Protein AF-A0A4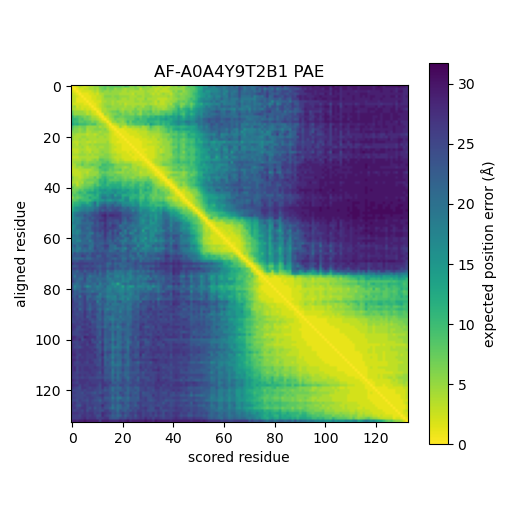Y9T2B1-F1 (afdb_monomer)

InterPro domains:
  IPR007127 RNA polymerase sigma factor 70, region 1.1 [PF03979] (1-61)
  IPR009042 RNA polymerase sigma-70 region 1.2 [PF00140] (76-106)
  IPR013325 RNA polymerase sigma factor, region 2 [SSF88946] (72-132)
  IPR042189 Sigma-70 factor, region 1.1 superfamily [G3DSA:1.10.220.120] (1-44)

Radius of gyration: 31.62 Å; Cα contacts (8 Å, |Δi|>4): 56; chains: 1; bounding box: 56×36×88 Å

Solvent-accessible surface area (backbone atoms only — not comparable to full-atom values): 7981 Å² total; per-residue (Å²): 112,45,35,53,65,59,55,61,73,69,48,58,89,89,69,75,50,71,68,61,52,51,52,51,54,51,50,41,40,57,46,57,38,53,70,32,89,57,87,78,55,77,74,61,54,69,67,58,74,78,74,61,57,70,69,48,26,55,52,42,53,53,51,50,60,54,44,72,76,45,86,74,78,64,88,48,69,64,62,46,48,53,55,59,58,64,73,55,79,83,77,50,77,69,52,51,53,51,52,51,51,53,52,53,48,51,51,50,51,52,51,51,53,50,69,70,39,87,62,43,66,60,50,53,53,51,54,52,49,68,75,74,109

pLDDT: mean 80.63, std 14.58, range [52.62, 98.56]

Organism: Pseudomonas fluorescens (NCBI:txid294)

Structure (mmCIF, N/CA/C/O backbone):
data_AF-A0A4Y9T2B1-F1
#
_entry.id   AF-A0A4Y9T2B1-F1
#
loop_
_atom_site.group_PDB
_atom_site.id
_atom_site.type_symbol
_atom_site.label_atom_id
_atom_site.label_alt_id
_atom_site.label_comp_id
_atom_site.label_asym_id
_atom_site.label_entity_id
_atom_site.label_seq_id
_atom_site.pdbx_PDB_ins_code
_atom_site.Cartn_x
_atom_site.Cartn_y
_atom_site.Cartn_z
_atom_site.occupancy
_atom_site.B_iso_or_equiv
_atom_site.auth_seq_id
_atom_site.auth_comp_id
_atom_site.auth_asym_id
_atom_site.auth_atom_id
_atom_site.pdbx_PDB_model_num
ATOM 1 N N . TYR A 1 1 ? 22.542 -12.172 -45.928 1.00 74.31 1 TYR A N 1
ATOM 2 C CA . TYR A 1 1 ? 23.203 -12.704 -44.721 1.00 74.31 1 TYR A CA 1
ATOM 3 C C . TYR A 1 1 ? 23.802 -11.547 -43.940 1.00 74.31 1 TYR A C 1
ATOM 5 O O . TYR A 1 1 ? 24.109 -10.532 -44.557 1.00 74.31 1 TYR A O 1
ATOM 13 N N . LEU A 1 2 ? 23.959 -11.703 -42.628 1.00 80.88 2 LEU A N 1
ATOM 14 C CA . LEU A 1 2 ? 24.658 -10.770 -41.735 1.00 80.88 2 LEU A CA 1
ATOM 15 C C . LEU A 1 2 ? 25.647 -11.553 -40.872 1.00 80.88 2 LEU A C 1
ATOM 17 O O . LEU A 1 2 ? 25.423 -12.733 -40.602 1.00 80.88 2 LEU A O 1
ATOM 21 N N . THR A 1 3 ? 26.735 -10.924 -40.443 1.00 82.56 3 THR A N 1
ATOM 22 C CA . THR A 1 3 ? 27.644 -11.520 -39.455 1.00 82.56 3 THR A CA 1
ATOM 23 C C . THR A 1 3 ? 27.390 -10.977 -38.054 1.00 82.56 3 THR A C 1
ATOM 25 O O . THR A 1 3 ? 26.922 -9.852 -37.891 1.00 82.56 3 THR A O 1
ATOM 28 N N . TYR A 1 4 ? 27.735 -11.757 -37.025 1.00 77.44 4 TYR A N 1
ATOM 29 C CA . TYR A 1 4 ? 27.600 -11.320 -35.628 1.00 77.44 4 TYR A CA 1
ATOM 30 C C . TYR A 1 4 ? 28.351 -10.004 -35.351 1.00 77.44 4 TYR A C 1
ATOM 32 O O . TYR A 1 4 ? 27.867 -9.147 -34.617 1.00 77.44 4 TYR A O 1
ATOM 40 N N . ALA A 1 5 ? 29.513 -9.816 -35.986 1.00 77.62 5 ALA A N 1
ATOM 41 C CA . ALA A 1 5 ? 30.298 -8.589 -35.876 1.00 77.62 5 ALA A CA 1
ATOM 42 C C . ALA A 1 5 ? 29.562 -7.376 -36.470 1.00 77.62 5 ALA A C 1
ATOM 44 O O . ALA A 1 5 ? 29.502 -6.333 -35.833 1.00 77.62 5 ALA A O 1
ATOM 45 N N . GLU A 1 6 ? 28.939 -7.526 -37.642 1.00 76.81 6 GLU A N 1
ATOM 46 C CA . GLU A 1 6 ? 28.182 -6.446 -38.293 1.00 76.81 6 GLU A CA 1
ATOM 47 C C . GLU A 1 6 ? 26.916 -6.070 -37.512 1.00 76.81 6 GLU A C 1
ATOM 49 O O . GLU A 1 6 ? 26.571 -4.895 -37.441 1.00 76.81 6 GLU A O 1
ATOM 54 N N . VAL A 1 7 ? 26.238 -7.045 -36.896 1.00 77.75 7 VAL A N 1
ATOM 55 C CA . VAL A 1 7 ? 25.089 -6.773 -36.014 1.00 77.75 7 VAL A CA 1
ATOM 56 C C . VAL A 1 7 ? 25.537 -5.988 -34.781 1.00 77.75 7 VAL A C 1
ATOM 58 O O . VAL A 1 7 ? 24.909 -4.997 -34.420 1.00 77.75 7 VAL A O 1
ATOM 61 N N . ASN A 1 8 ? 26.646 -6.396 -34.164 1.00 77.88 8 ASN A N 1
ATOM 62 C CA . ASN A 1 8 ? 27.171 -5.751 -32.966 1.00 77.88 8 ASN A CA 1
ATOM 63 C C . ASN A 1 8 ? 27.733 -4.342 -33.241 1.00 77.88 8 ASN A C 1
ATOM 65 O O . ASN A 1 8 ? 27.573 -3.455 -32.411 1.00 77.88 8 ASN A O 1
ATOM 69 N N . ASP A 1 9 ? 28.342 -4.113 -34.407 1.00 81.00 9 ASP A N 1
ATOM 70 C CA . ASP A 1 9 ? 28.889 -2.806 -34.808 1.00 81.00 9 ASP A CA 1
ATOM 71 C C . ASP A 1 9 ? 27.798 -1.775 -35.155 1.00 81.00 9 ASP A C 1
ATOM 73 O O . ASP A 1 9 ? 28.043 -0.567 -35.123 1.00 81.00 9 ASP A O 1
ATOM 77 N N . HIS A 1 10 ? 26.592 -2.240 -35.493 1.00 77.88 10 HIS A N 1
ATOM 78 C CA . HIS A 1 10 ? 25.438 -1.397 -35.812 1.00 77.88 10 HIS A CA 1
ATOM 79 C C . HIS A 1 10 ? 24.417 -1.285 -34.672 1.00 77.88 10 HIS A C 1
ATOM 81 O O . HIS A 1 10 ? 23.402 -0.600 -34.832 1.00 77.88 10 HIS A O 1
ATOM 87 N N . LEU A 1 11 ? 24.686 -1.907 -33.523 1.00 74.94 11 LEU A N 1
ATOM 88 C CA . LEU A 1 11 ? 23.852 -1.771 -32.336 1.00 74.94 11 LEU A CA 1
ATOM 89 C C . LEU A 1 11 ? 24.114 -0.418 -31.639 1.00 74.94 11 LEU A C 1
ATOM 91 O O . LEU A 1 11 ? 25.269 -0.008 -31.507 1.00 74.94 11 LEU A O 1
ATOM 95 N N . PRO A 1 12 ? 23.071 0.293 -31.171 1.00 78.12 12 PRO A N 1
ATOM 96 C CA . PRO A 1 12 ? 23.240 1.479 -30.335 1.00 78.12 12 PRO A CA 1
ATOM 97 C C . PRO A 1 12 ? 24.023 1.155 -29.053 1.00 78.12 12 PRO A C 1
ATOM 99 O O . PRO A 1 12 ? 23.789 0.112 -28.449 1.00 78.12 12 PRO A O 1
ATOM 102 N N . GLU A 1 13 ? 24.878 2.074 -28.583 1.00 66.25 13 GLU A N 1
ATOM 103 C CA . GLU A 1 13 ? 25.688 1.882 -27.358 1.00 66.25 13 GLU A CA 1
ATOM 104 C C . GLU A 1 13 ? 24.837 1.587 -26.101 1.00 66.25 13 GLU A C 1
ATOM 106 O O . GLU A 1 13 ? 25.312 0.963 -25.151 1.00 66.25 13 GLU A O 1
ATOM 111 N N . ASP A 1 14 ? 23.558 1.977 -26.112 1.00 68.50 14 ASP A N 1
ATOM 112 C CA . ASP A 1 14 ? 22.592 1.738 -25.035 1.00 68.50 14 ASP A CA 1
ATOM 113 C C . ASP A 1 14 ? 22.105 0.274 -24.949 1.00 68.50 14 ASP A C 1
ATOM 115 O O . ASP A 1 14 ? 21.530 -0.125 -23.933 1.00 68.50 14 ASP A O 1
ATOM 119 N N . ILE A 1 15 ? 22.342 -0.540 -25.986 1.00 65.19 15 ILE A N 1
ATOM 120 C CA . ILE A 1 15 ? 21.989 -1.965 -26.037 1.00 65.19 15 ILE A CA 1
ATOM 121 C C . ILE A 1 15 ? 23.268 -2.783 -25.840 1.00 65.19 15 ILE A C 1
ATOM 123 O O . ILE A 1 15 ? 23.947 -3.162 -26.786 1.00 65.19 15 ILE A O 1
ATOM 127 N N . SER A 1 16 ? 23.621 -3.031 -24.579 1.00 64.75 16 SER A N 1
ATOM 128 C CA . SER A 1 16 ? 24.799 -3.835 -24.199 1.00 64.75 16 SER A CA 1
ATOM 129 C C . SER A 1 16 ? 24.432 -5.151 -23.500 1.00 64.75 16 SER A C 1
ATOM 131 O O . SER A 1 16 ? 25.316 -5.894 -23.074 1.00 64.75 16 SER A O 1
ATOM 133 N N . ASP A 1 17 ? 23.137 -5.421 -23.320 1.00 77.25 17 ASP A N 1
ATOM 134 C CA . ASP A 1 17 ? 22.644 -6.606 -22.622 1.00 77.25 17 ASP A CA 1
ATOM 135 C C . ASP A 1 17 ? 22.646 -7.821 -23.572 1.00 77.25 17 ASP A C 1
ATOM 137 O O . ASP A 1 17 ? 21.978 -7.765 -24.610 1.00 77.25 17 ASP A O 1
ATOM 141 N N . PRO A 1 18 ? 23.368 -8.915 -23.255 1.00 74.31 18 PRO A N 1
ATOM 142 C CA . PRO A 1 18 ? 23.421 -10.109 -24.097 1.00 74.31 18 PRO A CA 1
ATOM 143 C C . PRO A 1 18 ? 22.046 -10.683 -24.467 1.00 74.31 18 PRO A C 1
ATOM 145 O O . PRO A 1 18 ? 21.897 -11.191 -25.575 1.00 74.31 18 PRO A O 1
ATOM 148 N N . GLU A 1 19 ? 21.040 -10.566 -23.592 1.00 74.25 19 GLU A N 1
ATOM 149 C CA . GLU A 1 19 ? 19.680 -11.051 -23.882 1.00 74.25 19 GLU A CA 1
ATOM 150 C C . GLU A 1 19 ? 18.998 -10.207 -24.967 1.00 74.25 19 GLU A C 1
ATOM 152 O O . GLU A 1 19 ? 18.371 -10.740 -25.879 1.00 74.25 19 GLU A O 1
ATOM 157 N N . GLN A 1 20 ? 19.189 -8.885 -24.933 1.00 74.69 20 GLN A N 1
ATOM 158 C CA . GLN A 1 20 ? 18.642 -7.984 -25.951 1.00 74.69 20 GLN A CA 1
ATOM 159 C C . GLN A 1 20 ? 19.310 -8.204 -27.310 1.00 74.69 20 GLN A C 1
ATOM 161 O O . GLN A 1 20 ? 18.658 -8.104 -28.348 1.00 74.69 20 GLN A O 1
ATOM 166 N N . VAL A 1 21 ? 20.606 -8.526 -27.310 1.00 78.00 21 VAL A N 1
ATOM 167 C CA . VAL A 1 21 ? 21.344 -8.875 -28.529 1.00 78.00 21 VAL A CA 1
ATOM 168 C C . VAL A 1 21 ? 20.808 -10.180 -29.125 1.00 78.00 21 VAL A C 1
ATOM 170 O O . VAL A 1 21 ? 20.598 -10.257 -30.335 1.00 78.00 21 VAL A O 1
ATOM 173 N N . GLU A 1 22 ? 20.539 -11.187 -28.294 1.00 79.62 22 GLU A N 1
ATOM 174 C CA . GLU A 1 22 ? 19.985 -12.471 -28.736 1.00 79.62 22 GLU A CA 1
ATOM 175 C C . GLU A 1 22 ? 18.561 -12.325 -29.296 1.00 79.62 22 GLU A C 1
ATOM 177 O O . GLU A 1 22 ? 18.258 -12.880 -30.356 1.00 79.62 22 GLU A O 1
ATOM 182 N N . ASP A 1 23 ? 17.722 -11.499 -28.665 1.00 81.06 23 ASP A N 1
ATOM 183 C CA . ASP A 1 23 ? 16.388 -11.165 -29.172 1.00 81.06 23 ASP A CA 1
ATOM 184 C C . ASP A 1 23 ? 16.461 -10.469 -30.540 1.00 81.06 23 ASP A C 1
ATOM 186 O O . ASP A 1 23 ? 15.715 -10.818 -31.457 1.00 81.06 23 ASP A O 1
ATOM 190 N N . ILE A 1 24 ? 17.396 -9.530 -30.727 1.00 79.38 24 ILE A N 1
ATOM 191 C CA . ILE A 1 24 ? 17.611 -8.853 -32.016 1.00 79.38 24 ILE A CA 1
ATOM 192 C C . ILE A 1 24 ? 18.071 -9.841 -33.090 1.00 79.38 24 ILE A C 1
ATOM 194 O O . ILE A 1 24 ? 17.554 -9.823 -34.206 1.00 79.38 24 ILE A O 1
ATOM 198 N N . ILE A 1 25 ? 18.994 -10.746 -32.763 1.00 79.62 25 ILE A N 1
ATOM 199 C CA . ILE A 1 25 ? 19.462 -11.780 -33.695 1.00 79.62 25 ILE A CA 1
ATOM 200 C C . ILE A 1 25 ? 18.317 -12.715 -34.089 1.00 79.62 25 ILE A C 1
ATOM 202 O O . ILE A 1 25 ? 18.196 -13.087 -35.259 1.00 79.62 25 ILE A O 1
ATOM 206 N N . ARG A 1 26 ? 17.454 -13.085 -33.143 1.00 79.94 26 ARG A N 1
ATOM 207 C CA . ARG A 1 26 ? 16.274 -13.903 -33.420 1.00 79.94 26 ARG A CA 1
ATOM 208 C C . ARG A 1 26 ? 15.305 -13.187 -34.361 1.00 79.94 26 ARG A C 1
ATOM 210 O O . ARG A 1 26 ? 14.902 -13.772 -35.359 1.00 79.94 26 ARG A O 1
ATOM 217 N N . MET A 1 27 ? 15.028 -11.909 -34.109 1.00 76.44 27 MET A N 1
ATOM 218 C CA . MET A 1 27 ? 14.156 -11.094 -34.963 1.00 76.44 27 MET A CA 1
ATOM 219 C C . MET A 1 27 ? 14.715 -10.917 -36.384 1.00 76.44 27 MET A C 1
ATOM 221 O O . MET A 1 27 ? 13.964 -10.973 -37.353 1.00 76.44 27 MET A O 1
ATOM 225 N N . ILE A 1 28 ? 16.034 -10.761 -36.538 1.00 81.25 28 ILE A N 1
ATOM 226 C CA . ILE A 1 28 ? 16.688 -10.667 -37.856 1.00 81.25 28 ILE A CA 1
ATOM 227 C C . ILE A 1 28 ? 16.576 -11.990 -38.634 1.00 81.25 28 ILE A C 1
ATOM 229 O O . ILE A 1 28 ? 16.340 -11.972 -39.845 1.00 81.25 28 ILE A O 1
ATOM 233 N N . ASN A 1 29 ? 16.698 -13.134 -37.951 1.00 78.06 29 ASN A N 1
ATOM 234 C CA . ASN A 1 29 ? 16.489 -14.441 -38.579 1.00 78.06 29 ASN A CA 1
ATOM 235 C C . ASN A 1 29 ? 15.021 -14.645 -38.998 1.00 78.06 29 ASN A C 1
ATOM 237 O O . ASN A 1 29 ? 14.779 -15.167 -40.085 1.00 78.06 29 ASN A O 1
ATOM 241 N N . ASP A 1 30 ? 14.054 -14.172 -38.204 1.00 76.88 30 ASP A N 1
ATOM 242 C CA . ASP A 1 30 ? 12.621 -14.226 -38.539 1.00 76.88 30 ASP A CA 1
ATOM 243 C C . ASP A 1 30 ? 12.270 -13.367 -39.777 1.00 76.88 30 ASP A C 1
ATOM 245 O O . ASP A 1 30 ? 11.333 -13.678 -40.510 1.00 76.88 30 ASP A O 1
ATOM 249 N N . MET A 1 31 ? 13.071 -12.337 -40.081 1.00 66.88 31 MET A N 1
ATOM 250 C CA . MET A 1 31 ? 12.989 -11.551 -41.325 1.00 66.88 31 MET A CA 1
ATOM 251 C C . MET A 1 31 ? 13.608 -12.252 -42.550 1.00 66.88 31 MET A C 1
ATOM 253 O O . MET A 1 31 ? 13.709 -11.656 -43.625 1.00 66.88 31 MET A O 1
ATOM 257 N N . GLY A 1 32 ? 14.066 -13.498 -42.404 1.00 65.62 32 GLY A N 1
ATOM 258 C CA . GLY A 1 32 ? 14.690 -14.267 -43.479 1.00 65.62 32 GLY A CA 1
ATOM 259 C C . GLY A 1 32 ? 16.156 -13.911 -43.739 1.00 65.62 32 GLY A C 1
ATOM 260 O O . GLY A 1 32 ? 16.742 -14.375 -44.720 1.00 65.62 32 GLY A O 1
ATOM 261 N N . ILE A 1 33 ? 16.785 -13.097 -42.880 1.00 78.12 33 ILE A N 1
ATOM 262 C CA . ILE A 1 33 ? 18.209 -12.769 -42.992 1.00 78.12 33 ILE A CA 1
ATOM 263 C C . ILE A 1 33 ? 18.997 -13.664 -42.041 1.00 78.12 33 ILE A C 1
ATOM 265 O O . ILE A 1 33 ? 19.114 -13.392 -40.853 1.00 78.12 33 ILE A O 1
ATOM 269 N N . ASN A 1 34 ? 19.610 -14.709 -42.591 1.00 76.69 34 ASN A N 1
ATOM 270 C CA . ASN A 1 34 ? 20.446 -15.608 -41.800 1.00 76.69 34 ASN A CA 1
ATOM 271 C C . ASN A 1 34 ? 21.677 -14.882 -41.230 1.00 76.69 34 ASN A C 1
ATOM 273 O O . ASN A 1 34 ? 22.470 -14.293 -41.987 1.00 76.69 34 ASN A O 1
ATOM 277 N N . VAL A 1 35 ? 21.827 -14.948 -39.904 1.00 77.81 35 VAL A N 1
ATOM 278 C CA . VAL A 1 35 ? 22.982 -14.420 -39.164 1.00 77.81 35 VAL A CA 1
ATOM 279 C C . VAL A 1 35 ? 24.006 -15.534 -38.945 1.00 77.81 35 VAL A C 1
ATOM 281 O O . VAL A 1 35 ? 23.680 -16.588 -38.403 1.00 77.81 35 VAL A O 1
ATOM 284 N N . PHE A 1 36 ? 25.255 -15.303 -39.345 1.00 75.00 36 PHE A N 1
ATOM 285 C CA . PHE A 1 36 ? 26.346 -16.271 -39.216 1.00 75.00 36 PHE A CA 1
ATOM 286 C C . PHE A 1 36 ? 27.471 -15.737 -38.320 1.00 75.00 36 PHE A C 1
ATOM 288 O O . PHE A 1 36 ? 27.759 -14.541 -38.303 1.00 75.00 36 PHE A O 1
ATOM 295 N N . GLU A 1 37 ? 28.170 -16.622 -37.604 1.00 70.38 37 GLU A N 1
ATOM 296 C CA . GLU A 1 37 ? 29.380 -16.233 -36.855 1.00 70.38 37 GLU A CA 1
ATOM 297 C C . GLU A 1 37 ? 30.531 -15.823 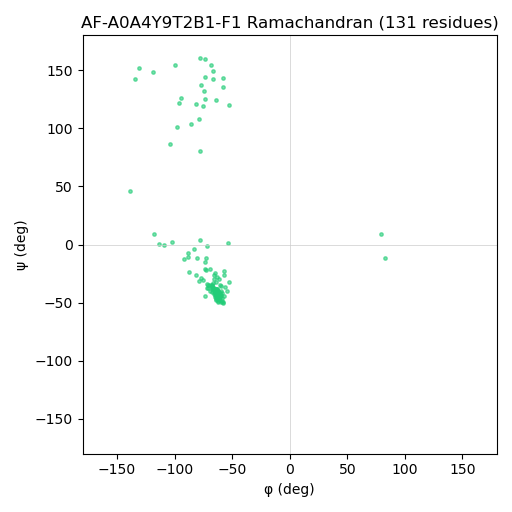-37.787 1.00 70.38 37 GLU A C 1
ATOM 299 O O . GLU A 1 37 ? 31.322 -14.938 -37.469 1.00 70.38 37 GLU A O 1
ATOM 304 N N . VAL A 1 38 ? 30.615 -16.452 -38.962 1.00 71.06 38 VAL A N 1
ATOM 305 C CA . VAL A 1 38 ? 31.619 -16.186 -39.996 1.00 71.06 38 VAL A CA 1
ATOM 306 C C . VAL A 1 38 ? 30.910 -16.106 -41.341 1.00 71.06 38 VAL A C 1
ATOM 308 O O . VAL A 1 38 ? 29.969 -16.858 -41.583 1.00 71.06 38 VAL A O 1
ATOM 311 N N . ALA A 1 39 ? 31.362 -15.202 -42.214 1.00 74.62 39 ALA A N 1
ATOM 312 C CA . ALA A 1 39 ? 30.771 -15.017 -43.535 1.00 74.62 39 ALA A CA 1
ATOM 313 C C . ALA A 1 39 ? 30.685 -16.361 -44.299 1.00 74.62 39 ALA A C 1
ATOM 315 O O . ALA A 1 39 ? 31.725 -16.993 -44.521 1.00 74.62 39 ALA A O 1
ATOM 316 N N . PRO A 1 40 ? 29.475 -16.802 -44.686 1.00 70.00 40 PRO A N 1
ATOM 317 C CA . PRO A 1 40 ? 29.276 -18.058 -45.399 1.00 70.00 40 PRO A CA 1
ATOM 318 C C . PRO A 1 40 ? 29.865 -18.001 -46.816 1.00 70.00 40 PRO A C 1
ATOM 320 O O . PRO A 1 40 ? 30.004 -16.936 -47.425 1.00 70.00 40 PRO A O 1
ATOM 323 N N . ASP A 1 41 ? 30.223 -19.164 -47.353 1.00 72.75 41 ASP A N 1
ATOM 324 C CA . ASP A 1 41 ? 30.683 -19.319 -48.729 1.00 72.75 41 ASP A CA 1
ATOM 325 C C . ASP A 1 41 ? 29.532 -19.198 -49.747 1.00 72.75 41 ASP A C 1
ATOM 327 O O . ASP A 1 41 ? 28.351 -19.339 -49.437 1.00 72.75 41 ASP A O 1
ATOM 331 N N . LYS A 1 42 ? 29.862 -18.898 -51.009 1.00 62.72 42 LYS A N 1
ATOM 332 C CA . LYS A 1 42 ? 28.849 -18.602 -52.042 1.00 62.72 42 LYS A CA 1
ATOM 333 C C . LYS A 1 42 ? 27.886 -19.761 -52.316 1.00 62.72 42 LYS A C 1
ATOM 335 O O . LYS A 1 42 ? 26.739 -19.503 -52.670 1.00 62.72 42 LYS A O 1
ATOM 340 N N . ASP A 1 43 ? 28.333 -21.000 -52.134 1.00 59.06 43 ASP A N 1
ATOM 341 C CA . ASP A 1 43 ? 27.511 -22.188 -52.371 1.00 59.06 43 ASP A CA 1
ATOM 342 C C . ASP A 1 43 ? 26.482 -22.419 -51.248 1.00 59.06 43 ASP A C 1
ATOM 344 O O . ASP A 1 43 ? 25.382 -22.894 -51.527 1.00 59.06 43 ASP A O 1
ATOM 348 N N . SER A 1 44 ? 26.773 -22.028 -49.999 1.00 63.59 44 SER A N 1
ATOM 349 C CA . SER A 1 44 ? 25.810 -22.124 -48.889 1.00 63.59 44 SER A CA 1
ATOM 350 C C . SER A 1 44 ? 24.745 -21.023 -48.925 1.00 63.59 44 SER A C 1
ATOM 352 O O . SER A 1 44 ? 23.602 -21.259 -48.537 1.00 63.59 44 SER A O 1
ATOM 354 N N . LEU A 1 45 ? 25.072 -19.853 -49.480 1.00 60.97 45 LEU A N 1
ATOM 355 C CA . LEU A 1 45 ? 24.119 -18.757 -49.681 1.00 60.97 45 LEU A CA 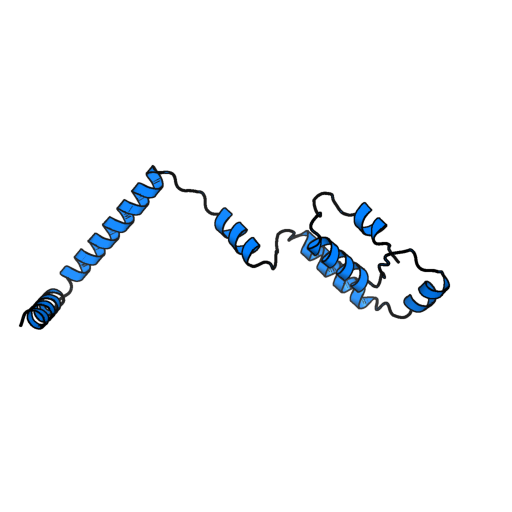1
ATOM 356 C C . LEU A 1 45 ? 23.018 -19.091 -50.695 1.00 60.97 45 LEU A C 1
ATOM 358 O O . LEU A 1 45 ? 21.865 -18.733 -50.478 1.00 60.97 45 LEU A O 1
ATOM 362 N N . MET A 1 46 ? 23.343 -19.820 -51.769 1.00 58.06 46 MET A N 1
ATOM 363 C CA . MET A 1 46 ? 22.356 -20.190 -52.793 1.00 58.06 46 MET A CA 1
ATOM 364 C C . MET A 1 46 ? 21.315 -21.210 -52.308 1.00 58.06 46 MET A C 1
ATOM 366 O O . MET A 1 46 ? 20.249 -21.306 -52.910 1.00 58.06 46 MET A O 1
ATOM 370 N N . LEU A 1 47 ? 21.602 -21.970 -51.244 1.00 59.38 47 LEU A N 1
ATOM 371 C CA . LEU A 1 47 ? 20.644 -22.909 -50.649 1.00 59.38 47 LEU A CA 1
ATOM 372 C C . LEU A 1 47 ? 19.650 -22.224 -49.698 1.00 59.38 47 LEU A C 1
ATOM 374 O O . LEU A 1 47 ? 18.560 -22.745 -49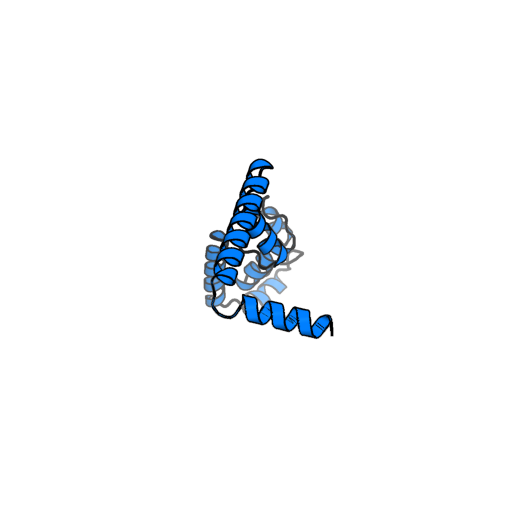.492 1.00 59.38 47 LEU A O 1
ATOM 378 N N . ALA A 1 48 ? 20.036 -21.089 -49.113 1.00 57.34 48 ALA A N 1
ATOM 379 C CA . ALA A 1 48 ? 19.286 -20.407 -48.062 1.00 57.34 48 ALA A CA 1
ATOM 380 C C . ALA A 1 4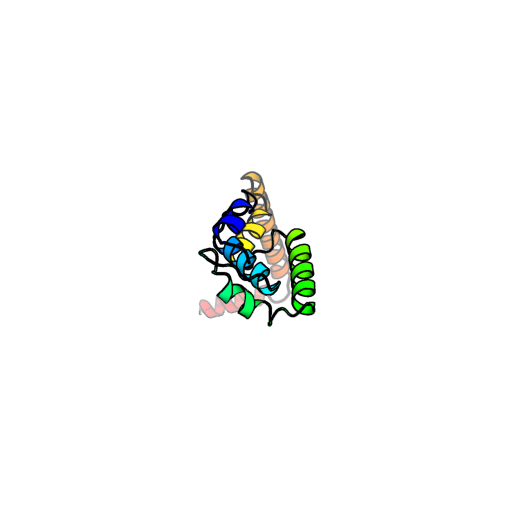8 ? 18.226 -19.419 -48.592 1.00 57.34 48 ALA A C 1
ATOM 382 O O . ALA A 1 48 ? 17.248 -19.149 -47.905 1.00 57.34 48 ALA A O 1
ATOM 383 N N . ASP A 1 49 ? 18.390 -18.915 -49.820 1.00 52.62 49 ASP A N 1
ATOM 384 C CA . ASP A 1 49 ? 17.456 -17.983 -50.487 1.00 52.62 49 ASP A CA 1
ATOM 385 C C . ASP A 1 49 ? 16.130 -18.638 -50.939 1.00 52.62 49 ASP A C 1
ATOM 387 O O . ASP A 1 49 ? 15.269 -17.971 -51.508 1.00 52.62 49 ASP A O 1
ATOM 391 N N . ALA A 1 50 ? 15.953 -19.948 -50.730 1.00 53.16 50 ALA A N 1
ATOM 392 C CA . ALA A 1 50 ? 14.763 -20.684 -51.162 1.00 53.16 50 ALA A CA 1
ATOM 393 C C . ALA A 1 50 ? 13.609 -20.697 -50.135 1.00 53.16 50 ALA A C 1
ATOM 395 O O . ALA A 1 50 ? 12.510 -21.113 -50.498 1.00 53.16 50 ALA A O 1
ATOM 396 N N . ASP A 1 51 ? 13.844 -20.249 -48.894 1.00 54.09 51 ASP A N 1
ATOM 397 C CA . ASP A 1 51 ? 12.927 -20.430 -47.750 1.00 54.09 51 ASP A CA 1
ATOM 398 C C . ASP A 1 51 ? 12.379 -19.115 -47.143 1.00 54.09 51 ASP A C 1
ATOM 400 O O . ASP A 1 51 ? 11.741 -19.139 -46.091 1.00 54.09 51 ASP A O 1
ATOM 404 N N . THR A 1 52 ? 12.594 -17.951 -47.767 1.00 56.22 52 THR A N 1
ATOM 405 C CA . THR A 1 52 ? 12.137 -16.664 -47.210 1.00 56.22 52 THR A CA 1
ATOM 406 C C . THR A 1 52 ? 10.682 -16.354 -47.591 1.00 56.22 52 THR A C 1
ATOM 408 O O . THR A 1 52 ? 10.372 -15.962 -48.715 1.00 56.22 52 THR A O 1
ATOM 411 N N . ASP A 1 53 ? 9.764 -16.544 -46.637 1.00 65.44 53 ASP A N 1
ATOM 412 C CA . ASP A 1 53 ? 8.350 -16.168 -46.762 1.00 65.44 53 ASP A CA 1
ATOM 413 C C . ASP A 1 53 ? 8.185 -14.653 -46.528 1.00 65.44 53 ASP A C 1
ATOM 415 O O . ASP A 1 53 ? 8.332 -14.150 -45.413 1.00 65.44 53 ASP A O 1
ATOM 419 N N . GLU A 1 54 ? 7.902 -13.911 -47.601 1.00 60.44 54 GLU A N 1
ATOM 420 C CA . GLU A 1 54 ? 7.792 -12.443 -47.632 1.00 60.44 54 GLU A CA 1
ATOM 421 C C . GLU A 1 54 ? 6.734 -11.907 -46.641 1.00 60.44 54 GLU A C 1
ATOM 423 O O . GLU A 1 54 ? 6.877 -10.806 -46.109 1.00 60.44 54 GLU A O 1
ATOM 428 N N . ALA A 1 55 ? 5.720 -12.718 -46.309 1.00 60.50 55 ALA A N 1
ATOM 429 C CA . ALA A 1 55 ? 4.695 -12.380 -45.321 1.00 60.50 55 ALA A CA 1
ATOM 430 C C . ALA A 1 55 ? 5.216 -12.395 -43.869 1.00 60.50 55 ALA A C 1
ATOM 432 O O . ALA A 1 55 ? 4.793 -11.572 -43.056 1.00 60.50 55 ALA A O 1
ATOM 433 N N . ALA A 1 56 ? 6.152 -13.292 -43.542 1.00 66.12 56 ALA A N 1
ATOM 434 C CA . ALA A 1 56 ? 6.753 -13.370 -42.208 1.00 66.12 56 ALA A CA 1
ATOM 435 C C . ALA A 1 56 ? 7.691 -12.180 -41.943 1.00 66.12 56 ALA A C 1
ATOM 437 O O . ALA A 1 56 ? 7.727 -11.640 -40.836 1.00 66.12 56 ALA A O 1
ATOM 438 N N . ALA A 1 57 ? 8.391 -11.714 -42.981 1.00 67.06 57 ALA A N 1
ATOM 439 C CA . ALA A 1 57 ? 9.276 -10.558 -42.890 1.00 67.06 57 ALA A CA 1
ATOM 440 C C . ALA A 1 57 ? 8.515 -9.246 -42.619 1.00 67.06 57 ALA A C 1
ATOM 442 O O . ALA A 1 57 ? 8.988 -8.403 -41.852 1.00 67.06 57 ALA A O 1
ATOM 443 N N . GLU A 1 58 ? 7.326 -9.075 -43.205 1.00 67.50 58 GLU A N 1
ATOM 444 C CA . GLU A 1 58 ? 6.489 -7.888 -42.990 1.00 67.50 58 GLU A CA 1
ATOM 445 C C . GLU A 1 58 ? 5.865 -7.868 -41.579 1.00 67.50 58 GLU A C 1
ATOM 447 O O . GLU A 1 58 ? 5.817 -6.818 -40.931 1.00 67.50 58 GLU A O 1
ATOM 452 N N . GLU A 1 59 ? 5.470 -9.032 -41.048 1.00 68.19 59 GLU A N 1
ATOM 453 C CA . GLU A 1 59 ? 4.977 -9.175 -39.670 1.00 68.19 59 GLU A CA 1
ATOM 454 C C . GLU A 1 59 ? 6.083 -8.918 -38.627 1.00 68.19 59 GLU A C 1
ATOM 456 O O . GLU A 1 59 ? 5.860 -8.200 -37.647 1.00 68.19 59 GLU A O 1
ATOM 461 N N . ALA A 1 60 ? 7.302 -9.413 -38.869 1.00 67.00 60 ALA A N 1
ATOM 462 C CA . ALA A 1 60 ? 8.461 -9.163 -38.012 1.00 67.00 60 ALA A CA 1
ATOM 463 C C . ALA A 1 60 ? 8.863 -7.675 -37.990 1.00 67.00 60 ALA A C 1
ATOM 465 O O . ALA A 1 60 ? 9.129 -7.118 -36.922 1.00 67.00 60 ALA A O 1
ATOM 466 N N . ALA A 1 61 ? 8.835 -6.994 -39.141 1.00 70.06 61 ALA A N 1
ATOM 467 C CA . ALA A 1 61 ? 9.110 -5.558 -39.222 1.00 70.06 61 ALA A CA 1
ATOM 468 C C . ALA A 1 61 ? 8.078 -4.720 -38.441 1.00 70.06 61 ALA A C 1
ATOM 470 O O . ALA A 1 61 ? 8.437 -3.751 -37.766 1.00 70.06 61 ALA A O 1
ATOM 471 N N . ALA A 1 62 ? 6.800 -5.114 -38.480 1.00 72.38 62 ALA A N 1
ATOM 472 C CA . ALA A 1 62 ? 5.746 -4.469 -37.700 1.00 72.38 62 ALA A CA 1
ATOM 473 C C . ALA A 1 62 ? 5.913 -4.694 -36.185 1.00 72.38 62 ALA A C 1
ATOM 475 O O . ALA A 1 62 ? 5.691 -3.770 -35.397 1.00 72.38 62 ALA A O 1
ATOM 476 N N . ALA A 1 63 ? 6.346 -5.889 -35.768 1.00 66.38 63 ALA A N 1
ATOM 477 C CA . ALA A 1 63 ? 6.660 -6.182 -34.370 1.00 66.38 63 ALA A CA 1
ATOM 478 C C . ALA A 1 63 ? 7.852 -5.350 -33.863 1.00 66.38 63 ALA A C 1
ATOM 480 O O . ALA A 1 63 ? 7.786 -4.796 -32.765 1.00 66.38 63 ALA A O 1
ATOM 481 N N . LEU A 1 64 ? 8.898 -5.183 -34.679 1.00 62.31 64 LEU A N 1
ATOM 482 C CA . LEU A 1 64 ? 10.080 -4.387 -34.336 1.00 62.31 64 LEU A CA 1
ATOM 483 C C . LEU A 1 64 ? 9.735 -2.904 -34.120 1.00 62.31 64 LEU A C 1
ATOM 485 O O . LEU A 1 64 ? 10.150 -2.304 -33.130 1.00 62.31 64 LEU A O 1
ATOM 489 N N . ALA A 1 65 ? 8.900 -2.335 -34.996 1.00 66.56 65 ALA A N 1
ATOM 490 C CA . ALA A 1 65 ? 8.429 -0.956 -34.868 1.00 66.56 65 ALA A CA 1
ATOM 491 C C . ALA A 1 65 ? 7.569 -0.741 -33.605 1.00 66.56 65 ALA A C 1
ATOM 493 O O . ALA A 1 65 ? 7.608 0.328 -32.994 1.00 66.56 65 ALA A O 1
ATOM 494 N N . ALA A 1 66 ? 6.812 -1.757 -33.175 1.00 63.19 66 ALA A N 1
ATOM 495 C CA . ALA A 1 66 ? 6.067 -1.710 -31.918 1.00 63.19 66 ALA A CA 1
ATOM 496 C C . ALA A 1 66 ? 6.993 -1.788 -30.688 1.00 63.19 66 ALA A C 1
ATOM 498 O O . ALA A 1 66 ? 6.759 -1.088 -29.701 1.00 63.19 66 ALA A O 1
ATOM 499 N N . VAL A 1 67 ? 8.069 -2.580 -30.754 1.00 57.56 67 VAL A N 1
ATOM 500 C CA . VAL A 1 67 ? 9.092 -2.676 -29.694 1.00 57.56 67 VAL A CA 1
ATOM 501 C C . VAL A 1 67 ? 9.887 -1.372 -29.554 1.00 57.56 67 VAL A C 1
ATOM 503 O O . VAL A 1 67 ? 10.161 -0.949 -28.432 1.00 57.56 67 VAL A O 1
ATOM 506 N N . GLU A 1 68 ? 10.175 -0.673 -30.656 1.00 55.72 68 GLU A N 1
ATOM 507 C CA . GLU A 1 68 ? 10.877 0.622 -30.652 1.00 55.72 68 GLU A CA 1
ATOM 508 C C . GLU A 1 68 ? 10.080 1.723 -29.922 1.00 55.72 68 GLU A C 1
ATOM 510 O O . GLU A 1 68 ? 10.653 2.623 -29.307 1.00 55.72 68 GLU A O 1
ATOM 515 N N . THR A 1 69 ? 8.745 1.617 -29.896 1.00 57.31 69 THR A N 1
ATOM 516 C CA . THR A 1 69 ? 7.887 2.519 -29.105 1.00 57.31 69 THR A CA 1
ATOM 517 C C . THR A 1 69 ? 7.787 2.157 -27.619 1.00 57.31 69 THR A C 1
ATOM 519 O O . THR A 1 69 ? 7.308 2.973 -26.833 1.00 57.31 69 THR A O 1
ATOM 522 N N . ASP A 1 70 ? 8.258 0.972 -27.212 1.00 54.16 70 ASP A N 1
ATOM 523 C CA . ASP A 1 70 ? 8.051 0.414 -25.869 1.00 54.16 70 ASP A CA 1
ATOM 524 C C . ASP A 1 70 ? 9.323 -0.266 -25.314 1.00 54.16 70 ASP A C 1
ATOM 526 O O . ASP A 1 70 ? 9.278 -1.345 -24.716 1.00 54.16 70 ASP A O 1
ATOM 530 N N . ILE A 1 71 ? 10.471 0.418 -25.458 1.00 54.81 71 ILE A N 1
ATOM 531 C CA . ILE A 1 71 ? 11.839 0.054 -24.996 1.00 54.81 71 ILE A CA 1
ATOM 532 C C . ILE A 1 71 ? 11.923 -0.275 -23.476 1.00 54.81 71 ILE A C 1
ATOM 534 O O . ILE A 1 71 ? 12.976 -0.598 -22.933 1.00 54.81 71 ILE A O 1
ATOM 538 N N . GLY A 1 72 ? 10.807 -0.238 -22.742 1.00 57.72 72 GLY A N 1
ATOM 539 C CA . GLY A 1 72 ? 10.723 -0.553 -21.317 1.00 57.72 72 GLY A CA 1
ATOM 540 C C . GLY A 1 72 ? 10.001 -1.856 -20.954 1.00 57.72 72 GLY A C 1
ATOM 541 O O . GLY A 1 72 ? 9.889 -2.140 -19.754 1.00 57.72 72 GLY A O 1
ATOM 542 N N . ARG A 1 73 ? 9.477 -2.635 -21.913 1.00 64.31 73 ARG A N 1
ATOM 543 C CA . ARG A 1 73 ? 8.829 -3.930 -21.628 1.00 64.31 73 ARG A CA 1
ATOM 544 C C . ARG A 1 73 ? 9.872 -5.015 -21.379 1.00 64.31 73 ARG A C 1
ATOM 546 O O . ARG A 1 73 ? 10.166 -5.834 -22.236 1.00 64.31 73 ARG A O 1
ATOM 553 N N . THR A 1 74 ? 10.412 -5.040 -20.170 1.00 67.62 74 THR A N 1
ATOM 554 C CA . THR A 1 74 ? 11.100 -6.232 -19.675 1.00 67.62 74 THR A CA 1
ATOM 555 C C . THR A 1 74 ? 10.072 -7.306 -19.315 1.00 67.62 74 THR A C 1
ATOM 557 O O . THR A 1 74 ? 9.077 -7.021 -18.648 1.00 67.62 74 THR A O 1
ATOM 560 N N . THR A 1 75 ? 10.295 -8.539 -19.765 1.00 79.88 75 THR A N 1
ATOM 561 C CA . THR A 1 75 ? 9.556 -9.725 -19.303 1.00 79.88 75 THR A CA 1
ATOM 562 C C . THR A 1 75 ? 10.132 -10.294 -18.007 1.00 79.88 75 THR A C 1
ATOM 564 O O . THR A 1 75 ? 9.573 -11.242 -17.458 1.00 79.88 75 THR A O 1
ATOM 567 N N . ASP A 1 76 ? 11.234 -9.725 -17.507 1.00 86.81 76 ASP A N 1
ATOM 568 C CA . ASP A 1 76 ? 11.844 -10.139 -16.254 1.00 86.81 76 ASP A CA 1
ATOM 569 C C . ASP A 1 76 ? 11.017 -9.611 -15.062 1.00 86.81 76 ASP A C 1
ATOM 571 O O . ASP A 1 76 ? 10.873 -8.394 -14.883 1.00 86.81 76 ASP A O 1
ATOM 575 N N . PRO A 1 77 ? 10.471 -10.499 -14.212 1.00 88.00 77 PRO A N 1
ATOM 576 C CA . PRO A 1 77 ? 9.586 -10.104 -13.119 1.00 88.00 77 PRO A CA 1
ATOM 577 C C . PRO A 1 77 ? 10.293 -9.263 -12.046 1.00 88.00 77 PRO A C 1
ATOM 579 O O . PRO A 1 77 ? 9.645 -8.461 -11.368 1.00 88.00 77 PRO A O 1
ATOM 582 N N . VAL A 1 78 ? 11.611 -9.410 -11.883 1.00 91.38 78 VAL A N 1
ATOM 583 C CA . VAL A 1 78 ? 12.392 -8.624 -10.919 1.00 91.38 78 VAL A CA 1
ATOM 584 C C . VAL A 1 78 ? 12.562 -7.199 -11.432 1.00 91.38 78 VAL A C 1
ATOM 586 O O . VAL A 1 78 ? 12.349 -6.244 -10.686 1.00 91.38 78 VAL A O 1
ATOM 589 N N . ARG A 1 79 ? 12.882 -7.033 -12.715 1.00 87.50 79 ARG A N 1
ATOM 590 C CA . ARG A 1 79 ? 13.041 -5.732 -13.369 1.00 87.50 79 ARG A CA 1
ATOM 591 C C . ARG A 1 79 ? 11.702 -5.000 -13.475 1.00 87.50 79 ARG A C 1
ATOM 593 O O . ARG A 1 79 ? 11.665 -3.790 -13.250 1.00 87.50 79 ARG A O 1
ATOM 600 N N . MET A 1 80 ? 10.599 -5.726 -13.688 1.00 88.56 80 MET A N 1
ATOM 601 C CA . MET A 1 80 ? 9.238 -5.187 -13.547 1.00 88.56 80 MET A CA 1
ATOM 602 C C . MET A 1 80 ? 8.988 -4.643 -12.133 1.00 88.56 80 MET A C 1
ATOM 604 O O . MET A 1 80 ? 8.561 -3.499 -11.986 1.00 88.56 80 MET A O 1
ATOM 608 N N . TYR A 1 81 ? 9.297 -5.426 -11.093 1.00 91.88 81 TYR A N 1
ATOM 609 C CA . TYR A 1 81 ? 9.113 -5.003 -9.702 1.00 91.88 81 TYR A CA 1
ATOM 610 C C . TYR A 1 81 ? 9.972 -3.786 -9.344 1.00 91.88 81 TYR A C 1
ATOM 612 O O . TYR A 1 81 ? 9.468 -2.839 -8.751 1.00 91.88 81 TYR A O 1
ATOM 620 N N . MET A 1 82 ? 11.254 -3.774 -9.717 1.00 92.38 82 MET A N 1
ATOM 621 C CA . MET A 1 82 ? 12.159 -2.657 -9.415 1.00 92.38 82 MET A CA 1
ATOM 622 C C . MET A 1 82 ? 11.722 -1.365 -10.101 1.00 92.38 82 MET A C 1
ATOM 624 O O . MET A 1 82 ? 11.805 -0.295 -9.498 1.00 92.38 82 MET A O 1
ATOM 628 N N . ARG A 1 83 ? 11.220 -1.463 -11.339 1.00 88.31 83 ARG A N 1
ATOM 629 C CA . ARG A 1 83 ? 10.652 -0.318 -12.053 1.00 88.31 83 ARG A CA 1
ATOM 630 C C . ARG A 1 83 ? 9.429 0.230 -11.324 1.00 88.31 83 ARG A C 1
ATOM 632 O O . ARG A 1 83 ? 9.380 1.429 -11.080 1.00 88.31 83 ARG A O 1
ATOM 639 N N . GLU A 1 84 ? 8.484 -0.634 -10.957 1.00 91.12 84 GLU A N 1
ATOM 640 C CA . GLU A 1 84 ? 7.260 -0.234 -10.253 1.00 91.12 84 GLU A CA 1
ATOM 641 C C . GLU A 1 84 ? 7.572 0.344 -8.866 1.00 91.12 84 GLU A C 1
ATOM 643 O O . GLU A 1 84 ? 7.112 1.429 -8.523 1.00 91.12 84 GLU A O 1
ATOM 648 N N . MET A 1 85 ? 8.427 -0.327 -8.090 1.00 93.62 85 MET A N 1
ATOM 649 C CA . MET A 1 85 ? 8.864 0.128 -6.768 1.00 93.62 85 MET A CA 1
ATOM 650 C C . MET A 1 85 ? 9.585 1.482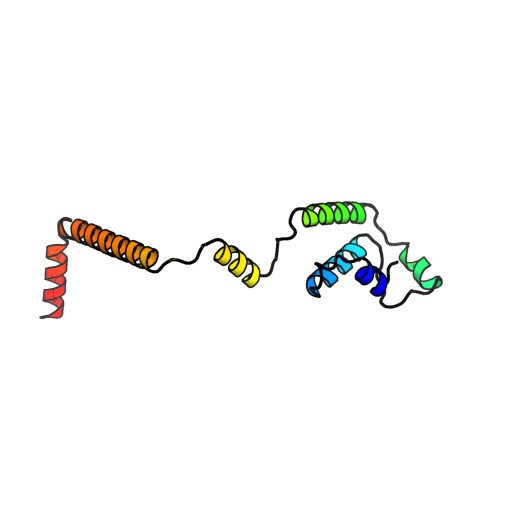 -6.842 1.00 93.62 85 MET A C 1
ATOM 652 O O . MET A 1 85 ? 9.422 2.306 -5.948 1.00 93.62 85 MET A O 1
ATOM 656 N N . GLY A 1 86 ? 10.341 1.735 -7.917 1.00 91.19 86 GLY A N 1
ATOM 657 C CA . GLY A 1 86 ? 11.032 3.004 -8.158 1.00 91.19 86 GLY A CA 1
ATOM 658 C C . GLY A 1 86 ? 10.124 4.176 -8.550 1.00 91.19 86 GLY A C 1
ATOM 659 O O . GLY A 1 86 ? 10.587 5.314 -8.538 1.00 91.19 86 GLY A O 1
ATOM 660 N N . THR A 1 87 ? 8.849 3.934 -8.881 1.00 92.00 87 THR A N 1
ATOM 661 C CA . THR A 1 87 ? 7.876 5.017 -9.140 1.00 92.00 87 THR A CA 1
ATOM 662 C C . THR A 1 87 ? 7.426 5.727 -7.865 1.00 92.00 87 THR A C 1
ATOM 664 O O . THR A 1 87 ? 6.948 6.860 -7.928 1.00 92.00 87 THR A O 1
ATOM 667 N N . VAL A 1 88 ? 7.577 5.074 -6.710 1.00 94.19 88 VAL A N 1
ATOM 668 C CA . VAL A 1 88 ? 7.181 5.613 -5.412 1.00 94.19 88 VAL A CA 1
ATOM 669 C C . VAL A 1 88 ? 8.396 6.248 -4.745 1.00 94.19 88 VAL A C 1
ATOM 67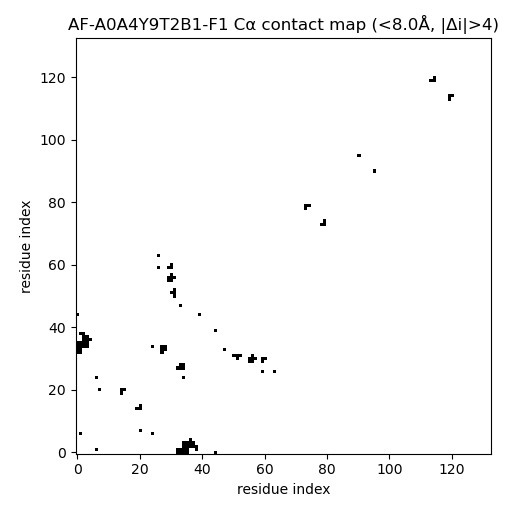1 O O . VAL A 1 88 ? 9.409 5.593 -4.503 1.00 94.19 88 VAL A O 1
ATOM 674 N N . GLU A 1 89 ? 8.295 7.537 -4.434 1.00 93.81 89 GLU A N 1
ATOM 675 C CA . GLU A 1 89 ? 9.365 8.269 -3.760 1.00 93.81 89 GLU A CA 1
ATOM 676 C C . GLU A 1 89 ? 9.588 7.766 -2.326 1.00 93.81 89 GLU A C 1
ATOM 678 O O . GLU A 1 89 ? 8.662 7.332 -1.633 1.00 93.81 89 GLU A O 1
ATOM 683 N N . LEU A 1 90 ? 10.835 7.857 -1.858 1.00 95.44 90 LEU A N 1
ATOM 684 C CA . LEU A 1 90 ? 11.171 7.537 -0.474 1.00 95.44 90 LEU A CA 1
ATOM 685 C C . LEU A 1 90 ? 10.535 8.548 0.485 1.00 95.44 90 LEU A C 1
ATOM 687 O O . LEU A 1 90 ? 10.508 9.751 0.226 1.00 95.44 90 LEU A O 1
ATOM 691 N N . LEU A 1 91 ? 10.074 8.057 1.634 1.00 96.06 91 LEU A N 1
ATOM 692 C CA . LEU A 1 91 ? 9.505 8.905 2.672 1.00 96.06 91 LEU A CA 1
ATOM 693 C C . LEU A 1 91 ? 10.594 9.697 3.401 1.00 96.06 91 LEU A C 1
ATOM 695 O O . LEU A 1 91 ? 11.687 9.201 3.678 1.00 96.06 91 LEU A O 1
ATOM 699 N N . THR A 1 92 ? 10.263 10.932 3.772 1.00 97.81 92 THR A N 1
ATOM 700 C CA . THR A 1 92 ? 11.015 11.662 4.793 1.00 97.81 92 THR A CA 1
ATOM 701 C C . THR A 1 92 ? 10.625 11.155 6.177 1.00 97.81 92 THR A C 1
ATOM 703 O O . THR A 1 92 ? 9.536 10.611 6.373 1.00 97.81 92 THR A O 1
ATOM 706 N N . ARG A 1 93 ? 11.476 11.404 7.175 1.00 97.56 93 ARG A N 1
ATOM 707 C CA . ARG A 1 93 ? 11.173 11.076 8.575 1.00 97.56 93 ARG A CA 1
ATOM 708 C C . ARG A 1 93 ? 9.844 11.691 9.031 1.00 97.56 93 ARG A C 1
ATOM 710 O O . ARG A 1 93 ? 9.083 11.062 9.761 1.00 97.56 93 ARG A O 1
ATOM 717 N N . GLU A 1 94 ? 9.561 12.925 8.624 1.00 97.88 94 GLU A N 1
ATOM 718 C CA . GLU A 1 94 ? 8.298 13.598 8.923 1.00 97.88 94 GLU A CA 1
ATOM 719 C C . GLU A 1 94 ? 7.109 12.895 8.253 1.00 97.88 94 GLU A C 1
ATOM 721 O O . GLU A 1 94 ? 6.080 12.707 8.905 1.00 97.88 94 GLU A O 1
ATOM 726 N N . GLY A 1 95 ? 7.264 12.452 6.999 1.00 97.69 95 GLY A N 1
ATOM 727 C CA . GLY A 1 95 ? 6.245 11.693 6.271 1.00 97.69 95 GLY A CA 1
ATOM 728 C C . GLY A 1 95 ? 5.937 10.339 6.915 1.00 97.69 95 GLY A C 1
ATOM 729 O O . GLY A 1 95 ? 4.772 9.971 7.056 1.00 97.69 95 GLY A O 1
ATOM 730 N N . GLU A 1 96 ? 6.958 9.628 7.400 1.00 97.81 96 GLU A N 1
ATOM 731 C CA . GLU A 1 96 ? 6.774 8.387 8.166 1.00 97.81 96 GLU A CA 1
ATOM 732 C C . GLU A 1 96 ? 5.961 8.625 9.449 1.00 97.81 96 GLU A C 1
ATOM 734 O O . GLU A 1 96 ? 5.031 7.873 9.754 1.00 97.81 96 GLU A O 1
ATOM 739 N N . ILE A 1 97 ? 6.268 9.699 10.188 1.00 98.19 97 ILE A N 1
ATOM 740 C CA . ILE A 1 97 ? 5.544 10.067 11.414 1.00 98.19 97 ILE A CA 1
ATOM 741 C C . ILE A 1 97 ? 4.082 10.413 11.107 1.00 98.19 97 ILE A C 1
ATOM 743 O O . ILE A 1 97 ? 3.190 10.061 11.881 1.00 98.19 97 ILE A O 1
ATOM 747 N N . GLU A 1 98 ? 3.814 11.111 10.005 1.00 98.31 98 GLU A N 1
ATOM 748 C CA . GLU A 1 98 ? 2.450 11.450 9.598 1.00 98.31 98 GLU A CA 1
ATOM 749 C C . GLU A 1 98 ? 1.632 10.197 9.267 1.00 98.31 98 GLU A C 1
ATOM 751 O O . GLU A 1 98 ? 0.508 10.045 9.751 1.00 98.31 98 GLU A O 1
ATOM 756 N N . ILE A 1 99 ? 2.214 9.264 8.511 1.00 97.94 99 ILE A N 1
ATOM 757 C CA . ILE A 1 99 ? 1.576 7.983 8.191 1.00 97.94 99 ILE A CA 1
ATOM 758 C C . ILE A 1 99 ? 1.286 7.198 9.473 1.00 97.94 99 ILE A C 1
ATOM 760 O O . ILE A 1 99 ? 0.169 6.710 9.645 1.00 97.94 99 ILE A O 1
ATOM 764 N N . ALA A 1 100 ? 2.239 7.133 10.407 1.00 98.25 100 ALA A N 1
ATOM 765 C CA . ALA A 1 100 ? 2.040 6.458 11.687 1.00 98.25 100 ALA A CA 1
ATOM 766 C C . ALA A 1 100 ? 0.863 7.056 12.477 1.00 98.25 100 ALA A C 1
ATOM 768 O O . ALA A 1 100 ? -0.008 6.320 12.939 1.00 98.25 100 ALA A O 1
ATOM 769 N N . LYS A 1 101 ? 0.776 8.389 12.564 1.00 98.44 101 LYS A N 1
ATOM 770 C CA . LYS A 1 101 ? -0.345 9.072 13.232 1.00 98.44 101 LYS A CA 1
ATOM 771 C C . LYS A 1 101 ? -1.687 8.757 12.577 1.00 98.44 101 LYS A C 1
ATOM 773 O O . LYS A 1 101 ? -2.650 8.487 13.288 1.00 98.44 101 LYS A O 1
ATOM 778 N N . ARG A 1 102 ? -1.748 8.756 11.242 1.00 98.50 102 ARG A N 1
ATOM 779 C CA . ARG A 1 102 ? -2.968 8.415 10.492 1.00 98.50 102 ARG A CA 1
ATOM 780 C C . ARG A 1 102 ? -3.406 6.972 10.742 1.00 98.50 102 ARG A C 1
ATOM 782 O O . ARG A 1 102 ? -4.597 6.713 10.885 1.00 98.50 102 ARG A O 1
ATOM 789 N N . ILE A 1 103 ? -2.455 6.041 10.827 1.00 98.56 103 ILE A N 1
ATOM 790 C CA . ILE A 1 103 ? -2.736 4.642 11.173 1.00 98.56 103 ILE A CA 1
ATOM 791 C C . ILE A 1 103 ? -3.287 4.547 12.602 1.00 98.56 103 ILE A C 1
ATOM 793 O O . ILE A 1 103 ? -4.316 3.909 12.814 1.00 98.56 103 ILE A O 1
ATOM 797 N N . GLU A 1 104 ? -2.655 5.202 13.579 1.00 98.50 104 GLU A N 1
ATOM 798 C CA . GLU A 1 104 ? -3.130 5.206 14.970 1.00 98.50 104 GLU A CA 1
ATOM 799 C C . GLU A 1 104 ? -4.525 5.822 15.120 1.00 98.50 104 GLU A C 1
ATOM 801 O O . GLU A 1 104 ? -5.353 5.313 15.880 1.00 98.50 104 GLU A O 1
ATOM 806 N N . GLU A 1 105 ? -4.796 6.911 14.402 1.00 98.50 105 GLU A N 1
ATOM 807 C CA . GLU A 1 105 ? -6.107 7.552 14.370 1.00 98.50 105 GLU A CA 1
ATOM 808 C C . GLU A 1 105 ? -7.166 6.612 13.790 1.00 98.50 105 GLU A C 1
ATOM 810 O O . GLU A 1 105 ? -8.171 6.363 14.454 1.00 98.50 105 GLU A O 1
ATOM 815 N N . GLY A 1 106 ? -6.895 5.983 12.642 1.00 98.50 106 GLY A N 1
ATOM 816 C CA . GLY A 1 106 ? -7.801 5.000 12.046 1.00 98.50 106 GLY A CA 1
ATOM 817 C C . GLY A 1 106 ? -8.074 3.806 12.968 1.00 98.50 106 GLY A C 1
ATOM 818 O O . GLY A 1 106 ? -9.217 3.375 13.113 1.00 98.50 106 GLY A O 1
ATOM 819 N N . ILE A 1 107 ? -7.055 3.301 13.674 1.00 98.38 107 ILE A N 1
ATOM 820 C CA . ILE A 1 107 ? -7.243 2.237 14.674 1.00 98.38 107 ILE A CA 1
ATOM 821 C C . ILE A 1 107 ? -8.141 2.728 15.819 1.00 98.38 107 ILE A C 1
ATOM 823 O O . ILE A 1 107 ? -9.026 1.995 16.264 1.00 98.38 107 ILE A O 1
ATOM 827 N N . ARG A 1 108 ? -7.959 3.968 16.291 1.00 98.06 108 ARG A N 1
ATOM 828 C CA . ARG A 1 108 ? -8.793 4.559 17.348 1.00 98.06 108 ARG A CA 1
ATOM 829 C C . ARG A 1 108 ? -10.244 4.733 16.906 1.00 98.06 108 ARG A C 1
ATOM 831 O O . ARG A 1 108 ? -11.141 4.444 17.696 1.00 98.06 108 ARG A O 1
ATOM 838 N N . GLU A 1 109 ? -10.477 5.151 15.668 1.00 98.19 109 GLU A N 1
ATOM 839 C CA . GLU A 1 109 ? -11.817 5.251 15.085 1.00 98.19 109 GLU A CA 1
ATOM 840 C C . GLU A 1 109 ? -12.503 3.886 15.014 1.00 98.19 109 GLU A C 1
ATOM 842 O O . GLU A 1 109 ? -13.638 3.741 15.470 1.00 98.19 109 GLU A O 1
ATOM 847 N N . VAL A 1 110 ? -11.795 2.862 14.525 1.00 97.94 110 VAL A N 1
ATOM 848 C CA . VAL A 1 110 ? -12.311 1.488 14.458 1.00 97.94 110 VAL A CA 1
ATOM 849 C C . VAL A 1 110 ? -12.622 0.948 15.853 1.00 97.94 110 VAL A C 1
ATOM 851 O O . VAL A 1 110 ? -13.708 0.409 16.069 1.00 97.94 110 VAL A O 1
ATOM 854 N N . MET A 1 111 ? -11.725 1.133 16.828 1.00 96.81 111 MET A N 1
ATOM 855 C CA . MET A 1 111 ? -11.985 0.755 18.223 1.00 96.81 111 MET A CA 1
ATOM 856 C C . MET A 1 111 ? -13.215 1.477 18.783 1.00 96.81 111 MET A C 1
ATOM 858 O O . MET A 1 111 ? -14.044 0.854 19.446 1.00 96.81 111 MET A O 1
ATOM 862 N N . GLY A 1 112 ? -13.362 2.771 18.486 1.00 96.31 112 GLY A N 1
ATOM 863 C CA . GLY A 1 112 ? -14.537 3.554 18.851 1.00 96.31 112 GLY A CA 1
ATOM 864 C C . GLY A 1 112 ? -15.819 2.976 18.254 1.00 96.31 112 GLY A C 1
ATOM 865 O O . GLY A 1 112 ? -16.783 2.753 18.984 1.00 96.31 112 GLY A O 1
ATOM 866 N N . ALA A 1 113 ? -15.829 2.670 16.957 1.00 96.81 113 ALA A N 1
ATOM 867 C CA . ALA A 1 113 ? -16.982 2.080 16.282 1.00 96.81 113 ALA A CA 1
ATOM 868 C C . ALA A 1 113 ? -17.363 0.712 16.876 1.00 96.81 113 ALA A C 1
ATOM 870 O O . ALA A 1 113 ? -18.532 0.468 17.170 1.00 96.81 113 ALA A O 1
ATOM 871 N N . ILE A 1 114 ? -16.372 -0.150 17.122 1.00 96.50 114 ILE A N 1
ATOM 872 C CA . ILE A 1 114 ? -16.561 -1.476 17.724 1.00 96.50 114 ILE A CA 1
ATOM 873 C C . ILE A 1 114 ? -17.137 -1.366 19.142 1.00 96.50 114 ILE A C 1
ATOM 875 O O . ILE A 1 114 ? -18.050 -2.115 19.492 1.00 96.50 114 ILE A O 1
ATOM 879 N N . ALA A 1 115 ? -16.659 -0.407 19.940 1.00 94.81 115 ALA A N 1
ATOM 880 C CA . ALA A 1 115 ? -17.146 -0.179 21.300 1.00 94.81 115 ALA A CA 1
ATOM 881 C C . ALA A 1 115 ? -18.613 0.288 21.352 1.00 94.81 115 ALA A C 1
ATOM 883 O O . ALA A 1 115 ? -19.311 -0.014 22.318 1.00 94.81 115 ALA A O 1
ATOM 884 N N . HIS A 1 116 ? -19.090 0.996 20.323 1.00 94.38 116 HIS A N 1
ATOM 885 C CA . HIS A 1 116 ? -20.486 1.439 20.220 1.00 94.38 116 HIS A CA 1
ATOM 886 C C . HIS A 1 116 ? -21.400 0.412 19.536 1.00 94.38 116 HIS A C 1
ATOM 888 O O . HIS A 1 116 ? -22.619 0.600 19.516 1.00 94.38 116 HIS A O 1
ATOM 894 N N . PHE A 1 117 ? -20.847 -0.669 18.979 1.00 95.81 117 PHE A N 1
ATOM 895 C CA . PHE A 1 117 ? -21.647 -1.728 18.381 1.00 95.81 117 PHE A CA 1
ATOM 896 C C . PHE A 1 117 ? -22.329 -2.570 19.479 1.00 95.81 117 PHE A C 1
ATOM 898 O O . PHE A 1 117 ? -21.648 -3.081 20.377 1.00 95.81 117 PHE A O 1
ATOM 905 N N . PRO A 1 118 ? -23.667 -2.733 19.439 1.00 96.12 118 PRO A N 1
ATOM 906 C CA . PRO A 1 118 ? -24.393 -3.491 20.452 1.00 96.12 118 PRO A CA 1
ATOM 907 C C . PRO A 1 118 ? -23.900 -4.938 20.569 1.00 96.12 118 PRO A C 1
ATOM 909 O O . PRO A 1 118 ? -23.710 -5.624 19.568 1.00 96.12 118 PRO A O 1
ATOM 912 N N . GLY A 1 119 ? -23.728 -5.421 21.799 1.00 95.50 119 GLY A N 1
ATOM 913 C CA . GLY A 1 119 ? -23.314 -6.799 22.082 1.00 95.50 119 GLY A CA 1
ATOM 914 C C . GLY A 1 119 ? -21.807 -7.063 22.001 1.00 95.50 119 GLY A C 1
ATOM 915 O O . GLY A 1 119 ? -21.366 -8.097 22.495 1.00 95.50 119 GLY A O 1
ATOM 916 N N . THR A 1 120 ? -20.989 -6.141 21.472 1.00 96.62 120 THR A N 1
ATOM 917 C CA . THR A 1 120 ? -19.521 -6.302 21.468 1.00 96.62 120 THR A CA 1
ATOM 918 C C . THR A 1 120 ? -18.964 -6.418 22.885 1.00 96.62 120 THR A C 1
ATOM 920 O O . THR A 1 120 ? -18.183 -7.320 23.176 1.00 96.62 120 THR A O 1
ATOM 923 N N . VAL A 1 121 ? -19.354 -5.501 23.776 1.00 95.44 121 VAL A N 1
ATOM 924 C CA . VAL A 1 121 ? -18.848 -5.471 25.158 1.00 95.44 121 VAL A CA 1
ATOM 925 C C . VAL A 1 121 ? -19.249 -6.746 25.898 1.00 95.44 121 VAL A C 1
ATOM 927 O O . VAL A 1 121 ? -18.406 -7.372 26.537 1.00 95.44 121 VAL A O 1
ATOM 930 N N . ASP A 1 122 ? -20.503 -7.175 25.745 1.00 96.38 122 ASP A N 1
ATOM 931 C CA . ASP A 1 122 ? -21.004 -8.415 26.343 1.00 96.38 122 ASP A CA 1
ATOM 932 C C . ASP A 1 122 ? -20.230 -9.634 25.833 1.00 96.38 122 ASP A C 1
ATOM 934 O O . ASP A 1 122 ? -19.855 -10.510 26.614 1.00 96.38 122 ASP A O 1
ATOM 938 N N . HIS A 1 123 ? -19.933 -9.672 24.531 1.00 96.75 123 HIS A N 1
ATOM 939 C CA . HIS A 1 123 ? -19.129 -10.732 23.940 1.00 96.75 123 HIS A CA 1
ATOM 940 C C . HIS A 1 123 ? -17.717 -10.769 24.541 1.00 96.75 123 HIS A C 1
ATOM 942 O O . HIS A 1 123 ? -17.283 -11.823 24.999 1.00 96.75 123 HIS A O 1
ATOM 948 N N . ILE A 1 124 ? -17.031 -9.625 24.645 1.00 96.00 124 ILE A N 1
ATOM 949 C CA . ILE A 1 124 ? -15.691 -9.540 25.254 1.00 96.00 124 ILE A CA 1
ATOM 950 C C . ILE A 1 124 ? -15.710 -10.010 26.720 1.00 96.00 124 ILE A C 1
ATOM 952 O O . ILE A 1 124 ? -14.830 -10.764 27.138 1.00 96.00 124 ILE A O 1
ATOM 956 N N . LEU A 1 125 ? -16.717 -9.610 27.503 1.00 96.50 125 LEU A N 1
ATOM 957 C CA . LEU A 1 125 ? -16.867 -10.039 28.900 1.00 96.50 125 LEU A CA 1
ATOM 958 C C . LEU A 1 125 ? -17.127 -11.546 29.021 1.00 96.50 125 LEU A C 1
ATOM 960 O O . LEU A 1 125 ? -16.590 -12.201 29.921 1.00 96.50 125 LEU A O 1
ATOM 964 N N . SER A 1 126 ? -17.920 -12.106 28.107 1.00 97.25 126 SER A N 1
ATOM 965 C CA . SER A 1 126 ? -18.165 -13.546 28.025 1.00 97.25 126 SER A CA 1
ATOM 966 C C . SER A 1 126 ? -16.877 -14.315 27.719 1.00 97.25 126 SER A C 1
ATOM 968 O O . SER A 1 126 ? -16.595 -15.326 28.361 1.00 97.25 126 SER A O 1
ATOM 970 N N . GLU A 1 127 ? -16.075 -13.832 26.767 1.00 97.06 127 GLU A N 1
ATOM 971 C CA . GLU A 1 127 ? -14.790 -14.438 26.402 1.00 97.06 127 GLU A CA 1
ATOM 972 C C . GLU A 1 127 ? -13.791 -14.394 27.565 1.00 97.06 127 GLU A C 1
ATOM 974 O O . GLU A 1 127 ? -13.173 -15.412 27.880 1.00 97.06 127 GLU A O 1
ATOM 979 N N . TYR A 1 128 ? -13.674 -13.250 28.250 1.00 97.31 128 TYR A N 1
ATOM 980 C CA . TYR A 1 128 ? -12.825 -13.120 29.436 1.00 97.31 128 TYR A CA 1
ATOM 981 C C . TYR A 1 128 ? -13.234 -14.121 30.520 1.00 97.31 128 TYR A C 1
ATOM 983 O O . TYR A 1 128 ? -12.400 -14.884 31.006 1.00 97.31 128 TYR A O 1
ATOM 991 N N . THR A 1 129 ? -14.533 -14.176 30.833 1.00 97.62 129 THR A N 1
ATOM 992 C CA . THR A 1 129 ? -15.076 -15.094 31.843 1.00 97.62 129 THR A CA 1
ATOM 993 C C . THR A 1 129 ? -14.739 -16.546 31.512 1.00 97.62 129 THR A C 1
ATOM 995 O O . THR A 1 129 ? -14.277 -17.266 32.393 1.00 97.62 129 THR A O 1
ATOM 998 N N . ARG A 1 130 ? -14.887 -16.953 30.241 1.00 96.75 130 ARG A N 1
ATOM 999 C CA . ARG A 1 130 ? -14.553 -18.306 29.762 1.00 96.75 130 ARG A CA 1
ATOM 1000 C C . ARG A 1 130 ? -13.081 -18.667 29.963 1.00 96.75 130 ARG A C 1
ATOM 1002 O O . ARG A 1 130 ? -12.779 -19.830 30.192 1.00 96.75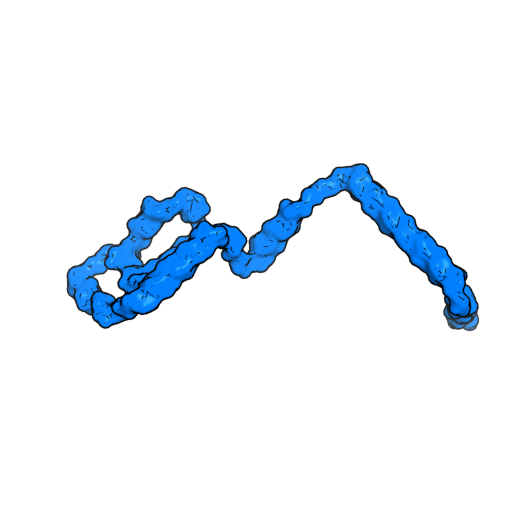 130 ARG A O 1
ATOM 1009 N N . VAL A 1 131 ? -12.170 -17.706 29.819 1.00 96.56 131 VAL A N 1
ATOM 1010 C CA . VAL A 1 131 ? -10.725 -17.941 29.988 1.00 96.56 131 VAL A CA 1
ATOM 1011 C C . VAL A 1 131 ? -10.328 -17.982 31.467 1.00 96.56 131 VAL A C 1
ATOM 1013 O O . VAL A 1 131 ? -9.388 -18.685 31.825 1.00 96.56 131 VAL A O 1
ATOM 1016 N N . THR A 1 132 ? -11.021 -17.228 32.323 1.00 95.06 132 THR A N 1
ATOM 1017 C CA . THR A 1 132 ? -10.684 -17.112 33.753 1.00 95.06 132 THR A CA 1
ATOM 1018 C C . THR A 1 132 ? -11.387 -18.105 34.684 1.00 95.06 132 THR A C 1
ATOM 1020 O O . THR A 1 132 ? -10.991 -18.184 35.847 1.00 95.06 132 THR A O 1
ATOM 1023 N N . SER A 1 133 ? -12.423 -18.819 34.223 1.00 76.56 133 SER A N 1
ATOM 1024 C CA . SER A 1 133 ? -13.107 -19.880 34.986 1.00 76.56 133 SER A CA 1
ATOM 1025 C C . SER A 1 133 ? -12.428 -21.231 34.805 1.00 76.56 133 SER A C 1
ATOM 1027 O O . SER A 1 133 ? -12.235 -21.931 35.820 1.00 76.56 133 SER A O 1
#

Secondary structure (DSSP, 8-state):
-EEHHHHHHTS-TT---HHHHHHHHHHHHHTT--EESSPPPHHHHHHHTT---HHHHHHHHHHHHHHHT-TT----HHHHHHHHHTTSPPPPHHHHHHHHHHHHHHHHHHHHHHHHSTTHHHHHHHHH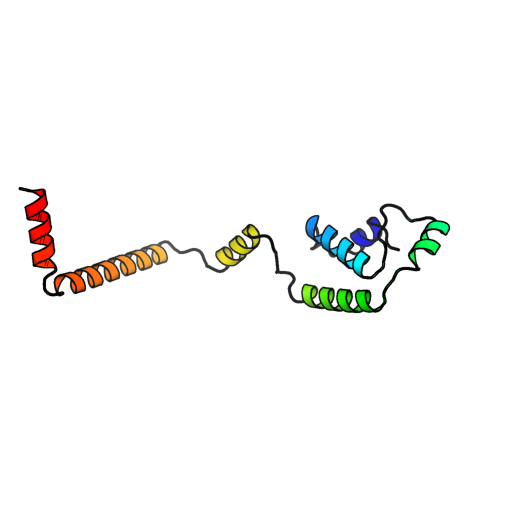HHHH-

Foldseek 3Di:
DAELVRLVVPDDPVPPDPVVSVVVQVLCVQLLNDYDNDDDDPVVVVVSVPPGDNVSNVVSVVVVVVCVVVVQDDPDVVSVVVVVVVVDDDDDPVRVVVVVVVVVVVVVVVVVVLVPDPCSVVVVVVVVVVVVD

Mean predicted aligned error: 16.81 Å

Sequence (133 aa):
YLTYAEVNDHLPEDISDPEQVEDIIRMINDMGINVFEVAPDKDSLMLADADTDEAAAEEAAAALAAVETDIGRTTDPVRMYMREMGTVELLTREGEIEIAKRIEEGIREVMGAIAHFPGTVDHILSEYTRVTS

Nearest PDB structures (foldseek):
  6pst-assembly1_L  TM=8.075E-01  e=4.301E-11  Escherichia coli